Protein AF-A0A971S4V7-F1 (afdb_monomer)

Radius of gyration: 11.31 Å; Cα contacts (8 Å, |Δi|>4): 72; chains: 1; bounding box: 26×20×36 Å

Sol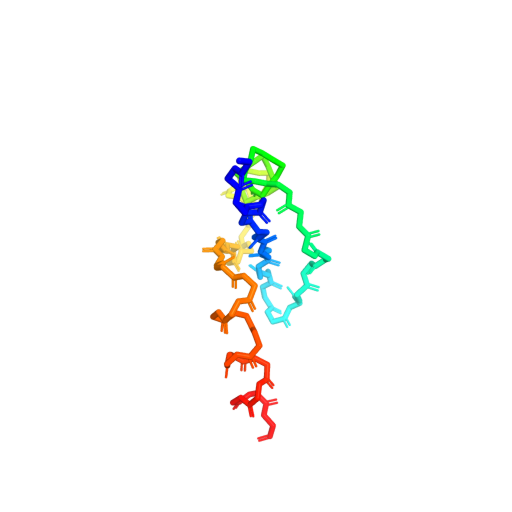vent-accessible surface area (backbone atoms only — not comparable to full-atom values): 3164 Å² total; per-residue (Å²): 132,80,79,82,69,38,17,20,34,36,41,79,90,45,72,49,75,71,33,48,59,70,57,29,52,55,52,33,60,66,28,68,82,40,101,51,63,46,46,75,39,42,46,72,54,44,55,57,49,61,65,67,78,110

Foldseek 3Di:
DDDQWWKWKAKPNDIDDTDHPVVLVVVQVVCVPPPIDIDMDTPVVVVVVVVVVD

pLDDT: mean 80.88, std 10.99, range [42.25, 90.38]

Mean predicted aligned error: 6.06 Å

Sequence (54 aa):
MGESEKFVVVVDDEFSEPMDKEDAIKKVKSYDNKEANAFMVSEKDAESLKSNIK

Structure (mmCIF, N/CA/C/O backbone):
data_AF-A0A971S4V7-F1
#
_entry.id   AF-A0A971S4V7-F1
#
loop_
_atom_site.group_PDB
_atom_site.id
_atom_site.type_symbol
_atom_site.label_atom_id
_atom_site.label_alt_id
_atom_site.label_comp_id
_atom_site.label_asym_id
_atom_site.label_entity_id
_atom_site.label_seq_id
_atom_site.pdbx_PDB_ins_code
_atom_site.Cartn_x
_atom_site.Cartn_y
_atom_site.Cartn_z
_atom_site.occupa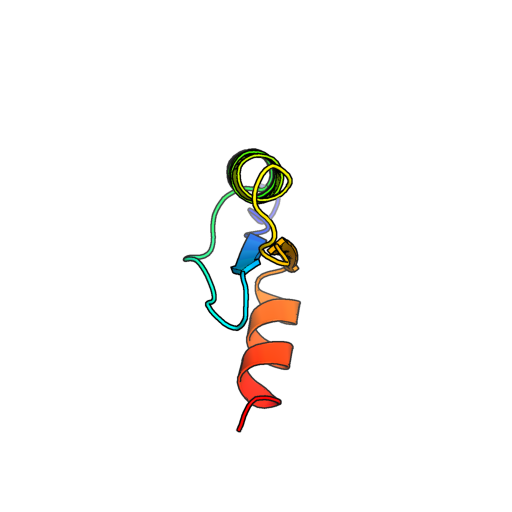ncy
_atom_site.B_iso_or_equiv
_atom_site.auth_seq_id
_atom_site.auth_comp_id
_atom_site.auth_asym_id
_atom_site.auth_atom_id
_atom_site.pdbx_PDB_model_num
ATOM 1 N N . MET A 1 1 ? -1.424 14.441 18.833 1.00 42.25 1 MET A N 1
ATOM 2 C CA . MET A 1 1 ? -0.938 13.302 18.032 1.00 42.25 1 MET A CA 1
ATOM 3 C C . MET A 1 1 ? -1.860 13.219 16.837 1.00 42.25 1 MET A C 1
ATOM 5 O O . MET A 1 1 ? -3.039 12.980 17.046 1.00 42.25 1 MET A O 1
ATOM 9 N N . GLY A 1 2 ? -1.373 13.610 15.657 1.00 51.28 2 GLY A N 1
ATOM 10 C CA . GLY A 1 2 ? -2.178 13.578 14.436 1.00 51.28 2 GLY A CA 1
ATOM 11 C C . GLY A 1 2 ? -2.531 12.135 14.108 1.00 51.28 2 GLY A C 1
ATOM 12 O O . GLY A 1 2 ? -1.684 11.257 14.261 1.00 51.28 2 GLY A O 1
ATOM 13 N N . GLU A 1 3 ? -3.784 11.896 13.746 1.00 58.12 3 GLU A N 1
ATOM 14 C CA . GLU A 1 3 ? -4.231 10.601 13.248 1.00 58.12 3 GLU A CA 1
ATOM 15 C C . GLU A 1 3 ? -3.335 10.214 12.068 1.00 58.12 3 GLU A C 1
ATOM 17 O O . GLU A 1 3 ? -3.151 10.995 11.135 1.00 58.12 3 GLU A O 1
ATOM 22 N N . SER A 1 4 ? -2.695 9.049 12.151 1.00 68.38 4 SER A N 1
ATOM 23 C CA . SER A 1 4 ? -1.889 8.506 11.062 1.00 68.38 4 SER A CA 1
ATOM 24 C C . SER A 1 4 ? -2.841 8.114 9.937 1.00 68.38 4 SER A C 1
ATOM 26 O O . SER A 1 4 ? -3.361 7.000 9.924 1.00 68.38 4 SER A O 1
ATOM 28 N N . GLU A 1 5 ? -3.143 9.060 9.047 1.00 77.50 5 GLU A N 1
ATOM 29 C CA . GLU A 1 5 ? -3.959 8.812 7.862 1.00 77.50 5 GLU A CA 1
ATOM 30 C C . GLU A 1 5 ? -3.283 7.728 7.022 1.00 77.50 5 GLU A C 1
ATOM 32 O O . GLU A 1 5 ? -2.181 7.921 6.502 1.00 77.50 5 GLU A O 1
ATOM 37 N N . LYS A 1 6 ? -3.937 6.570 6.922 1.00 86.94 6 LYS A N 1
ATOM 38 C CA . LYS A 1 6 ? -3.470 5.474 6.083 1.00 86.94 6 LYS A CA 1
ATOM 39 C C . LYS A 1 6 ? -4.041 5.600 4.681 1.00 86.94 6 LYS A C 1
ATOM 41 O O . LYS A 1 6 ? -5.170 6.049 4.465 1.00 86.94 6 LYS A O 1
ATOM 46 N N . PHE A 1 7 ? -3.248 5.147 3.726 1.00 90.31 7 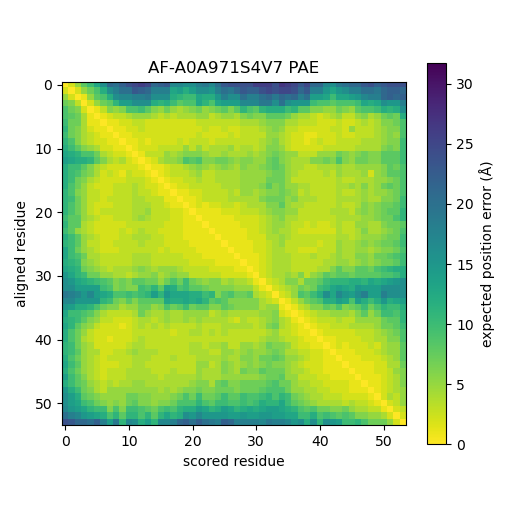PHE A N 1
ATOM 47 C CA . PHE A 1 7 ? -3.538 5.198 2.309 1.00 90.31 7 PHE A CA 1
ATOM 48 C C . PHE A 1 7 ? -3.453 3.807 1.708 1.00 90.31 7 PHE A C 1
ATOM 50 O O . PHE A 1 7 ? -2.615 2.990 2.081 1.00 90.31 7 PHE A O 1
ATOM 57 N N . VAL A 1 8 ? -4.326 3.549 0.750 1.00 90.31 8 VAL A N 1
ATOM 58 C CA . VAL A 1 8 ? -4.399 2.296 0.015 1.00 90.31 8 VAL A CA 1
ATOM 59 C C . VAL A 1 8 ? -4.086 2.593 -1.441 1.00 90.31 8 VAL A C 1
ATOM 61 O O . VAL A 1 8 ? -4.558 3.573 -2.014 1.00 90.31 8 VAL A O 1
ATOM 64 N N . VAL A 1 9 ? -3.266 1.739 -2.038 1.00 90.38 9 VAL A N 1
ATOM 65 C CA . VAL A 1 9 ? -2.978 1.784 -3.470 1.00 90.38 9 VAL A CA 1
ATOM 66 C C . VAL A 1 9 ? -3.840 0.748 -4.163 1.00 90.38 9 VAL A C 1
ATOM 68 O O . VAL A 1 9 ? -3.808 -0.419 -3.778 1.00 90.38 9 VAL A O 1
ATOM 71 N N . VAL A 1 10 ? -4.598 1.185 -5.160 1.00 87.56 10 VAL A N 1
ATOM 72 C CA . VAL A 1 10 ? -5.424 0.330 -6.012 1.00 87.56 10 VAL A CA 1
ATOM 73 C C . VAL A 1 10 ? -4.707 0.159 -7.339 1.00 87.56 10 VAL A C 1
ATOM 75 O O . VAL A 1 10 ? -4.277 1.159 -7.910 1.00 87.56 10 VAL A O 1
ATOM 78 N N . VAL A 1 11 ? -4.549 -1.079 -7.801 1.00 88.19 11 VAL A N 1
ATOM 79 C CA . VAL A 1 11 ? -3.909 -1.420 -9.080 1.00 88.19 11 VAL A CA 1
ATOM 80 C C . VAL A 1 11 ? -4.792 -2.425 -9.803 1.00 88.19 11 VAL A C 1
ATOM 82 O O . VAL A 1 11 ? -4.942 -3.525 -9.288 1.00 88.19 11 VAL A O 1
ATOM 85 N N . ASP A 1 12 ? -5.364 -2.063 -10.957 1.00 81.38 12 ASP A N 1
ATOM 86 C CA . ASP A 1 12 ? -6.186 -2.972 -11.787 1.00 81.38 12 ASP A CA 1
ATOM 87 C C . ASP A 1 12 ? -7.175 -3.832 -10.959 1.00 81.38 12 ASP A C 1
ATOM 89 O O . ASP A 1 12 ? -7.216 -5.052 -11.095 1.00 81.38 12 ASP A O 1
ATOM 93 N N . ASP A 1 13 ? -7.932 -3.189 -10.058 1.00 76.94 13 ASP A N 1
ATOM 94 C CA . ASP A 1 13 ? -8.885 -3.785 -9.094 1.00 76.94 13 ASP A CA 1
ATOM 95 C C . ASP A 1 13 ? -8.304 -4.482 -7.840 1.00 76.94 13 ASP A C 1
ATOM 97 O O . ASP A 1 13 ? -9.053 -4.826 -6.921 1.00 76.94 13 ASP A O 1
ATOM 101 N N . GLU A 1 14 ? -6.983 -4.610 -7.697 1.00 82.81 14 GLU A N 1
ATOM 102 C CA . GLU A 1 14 ? -6.362 -5.074 -6.451 1.00 82.81 14 GLU A CA 1
ATOM 103 C C . GLU A 1 14 ? -6.086 -3.929 -5.472 1.00 82.81 14 GLU A C 1
ATOM 105 O O . GLU A 1 14 ? -5.403 -2.951 -5.780 1.00 82.81 14 GLU A O 1
ATOM 110 N N . PHE A 1 15 ? -6.560 -4.089 -4.234 1.00 86.31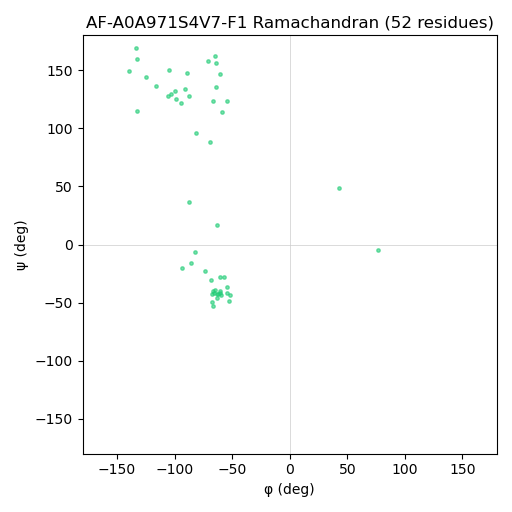 15 PHE A N 1
ATOM 111 C CA . PHE A 1 15 ? -6.299 -3.159 -3.138 1.00 86.31 15 PHE A CA 1
ATOM 112 C C . PHE A 1 15 ? -5.100 -3.626 -2.319 1.00 86.31 15 PHE A C 1
ATOM 114 O O . PHE A 1 15 ? -5.120 -4.695 -1.711 1.00 86.31 15 PHE A O 1
ATOM 121 N N . SER A 1 16 ? -4.088 -2.774 -2.232 1.00 85.56 16 SER A N 1
ATOM 122 C CA . SER A 1 16 ? -2.966 -2.943 -1.316 1.00 85.56 16 SER A CA 1
ATOM 123 C C . SER A 1 16 ? -3.404 -2.857 0.152 1.00 85.56 16 SER A C 1
ATOM 125 O O . SER A 1 16 ? -4.444 -2.293 0.491 1.00 85.56 16 SER A O 1
ATOM 127 N N . GLU A 1 17 ? -2.556 -3.348 1.053 1.00 86.19 17 GLU A N 1
ATOM 128 C CA . GLU A 1 17 ? -2.686 -3.056 2.480 1.00 86.19 17 GLU A CA 1
ATOM 129 C C . GLU A 1 17 ? -2.566 -1.544 2.752 1.00 86.19 17 GLU A C 1
ATOM 131 O O . GLU A 1 17 ? -1.832 -0.856 2.028 1.00 86.19 17 GLU A O 1
ATOM 136 N N . PRO A 1 18 ? -3.280 -1.025 3.769 1.00 88.00 18 PRO A N 1
ATOM 137 C CA . PRO A 1 18 ? -3.204 0.373 4.163 1.00 88.00 18 PRO A CA 1
ATOM 138 C C . PRO A 1 18 ? -1.814 0.695 4.726 1.00 88.00 18 PRO A C 1
ATOM 140 O O . PRO A 1 18 ? -1.347 0.071 5.678 1.00 88.00 18 PRO A O 1
ATOM 143 N N . MET A 1 19 ? -1.166 1.686 4.125 1.00 90.00 19 MET A N 1
ATOM 144 C CA . MET A 1 19 ? 0.213 2.099 4.383 1.00 90.00 19 MET A CA 1
ATOM 145 C C . MET A 1 19 ? 0.317 3.617 4.531 1.00 90.00 19 MET A C 1
ATOM 147 O O . MET A 1 19 ? -0.626 4.351 4.235 1.00 90.00 19 MET A O 1
ATOM 151 N N . ASP A 1 20 ? 1.467 4.103 4.986 1.00 90.38 20 ASP A N 1
ATOM 152 C CA . ASP A 1 20 ? 1.721 5.536 5.073 1.00 90.38 20 ASP A CA 1
ATOM 153 C C . ASP A 1 20 ? 1.733 6.199 3.693 1.00 90.38 20 ASP A C 1
ATOM 155 O O . ASP A 1 20 ? 2.021 5.586 2.661 1.00 90.38 20 ASP A O 1
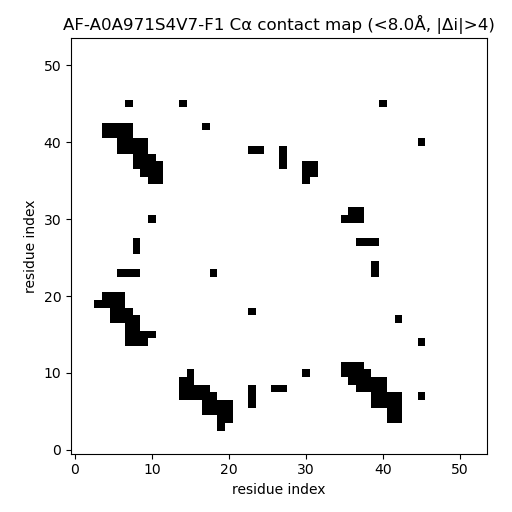ATOM 159 N N . LYS A 1 21 ? 1.459 7.505 3.684 1.00 85.56 21 LYS A N 1
ATOM 160 C CA . LYS A 1 21 ? 1.403 8.319 2.465 1.00 85.56 21 LYS A CA 1
ATOM 161 C C . LYS A 1 21 ? 2.649 8.167 1.592 1.00 85.56 21 LYS A C 1
ATOM 163 O O . LYS A 1 21 ? 2.542 8.068 0.372 1.00 85.56 21 LYS A O 1
ATOM 168 N N . GLU A 1 22 ? 3.829 8.170 2.205 1.00 88.88 22 GLU A N 1
ATOM 169 C CA . GLU A 1 22 ? 5.098 8.065 1.481 1.00 88.88 22 GLU A CA 1
ATOM 170 C C . GLU A 1 22 ? 5.267 6.707 0.791 1.00 88.88 22 GLU A C 1
ATOM 172 O O . GLU A 1 22 ? 5.701 6.657 -0.364 1.00 88.88 22 GLU A O 1
ATOM 177 N N . ASP A 1 23 ? 4.886 5.620 1.463 1.00 89.50 23 ASP A N 1
ATOM 178 C CA . ASP A 1 23 ? 4.913 4.273 0.894 1.00 89.50 23 ASP A CA 1
ATOM 179 C C . ASP A 1 23 ? 3.890 4.123 -0.234 1.00 89.50 23 ASP A C 1
ATOM 181 O O . ASP A 1 23 ? 4.231 3.628 -1.313 1.00 89.50 23 ASP A O 1
ATOM 185 N N . ALA A 1 24 ? 2.678 4.655 -0.051 1.00 88.38 24 ALA A N 1
ATOM 186 C CA . ALA A 1 24 ? 1.646 4.645 -1.084 1.00 88.38 24 ALA A CA 1
ATOM 187 C C . ALA A 1 24 ? 2.105 5.373 -2.361 1.00 88.38 24 ALA A C 1
ATOM 189 O O 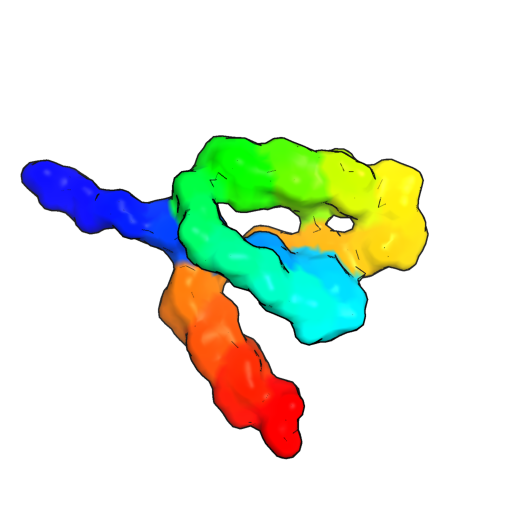. ALA A 1 24 ? 1.946 4.853 -3.468 1.00 88.38 24 ALA A O 1
ATOM 190 N N . ILE A 1 25 ? 2.754 6.536 -2.221 1.00 88.31 25 ILE A N 1
ATOM 191 C CA . ILE A 1 25 ? 3.299 7.300 -3.354 1.00 88.31 25 ILE A CA 1
ATOM 192 C C . ILE A 1 25 ? 4.389 6.507 -4.083 1.00 88.31 25 ILE A C 1
ATOM 194 O O . ILE A 1 25 ? 4.384 6.451 -5.315 1.00 88.31 25 ILE A O 1
ATOM 198 N N . LYS A 1 26 ? 5.336 5.899 -3.355 1.00 89.69 26 LYS A N 1
ATOM 199 C CA . LYS A 1 26 ? 6.402 5.082 -3.967 1.00 89.69 26 LYS A CA 1
ATOM 200 C C . LYS A 1 26 ? 5.825 3.897 -4.728 1.00 89.69 26 LYS A C 1
ATOM 202 O O . LYS A 1 26 ? 6.298 3.575 -5.820 1.00 89.69 26 LYS A O 1
ATOM 207 N N . LYS A 1 27 ? 4.797 3.269 -4.160 1.00 87.38 27 LYS A N 1
ATOM 208 C CA . LYS A 1 27 ? 4.133 2.118 -4.752 1.00 87.38 27 LYS A CA 1
ATOM 209 C C . LYS A 1 27 ? 3.411 2.516 -6.038 1.00 87.38 27 LYS A C 1
ATOM 211 O O . LYS A 1 27 ? 3.767 1.969 -7.074 1.00 87.38 27 LYS A O 1
ATOM 216 N N . VAL A 1 28 ? 2.546 3.537 -6.027 1.00 86.88 28 VAL A N 1
ATOM 217 C CA . VAL A 1 28 ? 1.896 4.067 -7.251 1.00 86.88 28 VAL A CA 1
ATOM 218 C C . VAL A 1 28 ? 2.917 4.422 -8.330 1.00 86.88 28 VAL A C 1
ATOM 220 O O . VAL A 1 28 ? 2.801 3.956 -9.458 1.00 86.88 28 VAL A O 1
ATOM 223 N N . LYS A 1 29 ? 3.980 5.160 -7.985 1.00 86.12 29 LYS A N 1
ATOM 224 C CA . LYS A 1 29 ? 5.044 5.517 -8.941 1.00 86.12 29 LYS A CA 1
ATOM 225 C C . LYS A 1 29 ? 5.771 4.312 -9.539 1.00 86.12 29 LYS A C 1
ATOM 227 O O . LYS A 1 29 ? 6.282 4.401 -10.650 1.00 86.12 29 LYS A O 1
ATOM 232 N N . SER A 1 30 ? 5.839 3.197 -8.815 1.00 85.56 30 SER A N 1
ATOM 233 C CA . SER A 1 30 ? 6.439 1.959 -9.328 1.00 85.56 30 SER A CA 1
ATOM 234 C C . SER A 1 30 ? 5.547 1.267 -10.363 1.00 85.56 30 SER A C 1
ATOM 236 O O . SER A 1 30 ? 6.049 0.490 -11.176 1.00 85.56 30 SER A O 1
ATOM 238 N N . TYR A 1 31 ? 4.242 1.546 -10.341 1.00 80.75 31 TYR A N 1
ATOM 239 C CA . TYR A 1 31 ? 3.277 1.054 -11.321 1.00 80.75 31 TYR A CA 1
ATOM 240 C C . TYR A 1 31 ? 3.039 2.034 -12.470 1.00 80.75 31 TYR A C 1
ATOM 242 O O . TYR A 1 31 ? 2.662 1.576 -13.531 1.00 80.75 31 TYR A O 1
ATOM 250 N N . ASP A 1 32 ? 3.347 3.324 -12.313 1.00 73.56 32 ASP A N 1
ATOM 251 C CA . ASP A 1 32 ? 3.268 4.340 -13.382 1.00 73.56 32 ASP A CA 1
ATOM 252 C C . ASP A 1 32 ? 4.118 3.978 -14.622 1.00 73.56 32 ASP A C 1
ATOM 254 O O . ASP A 1 32 ? 3.795 4.327 -15.751 1.00 73.56 32 ASP A O 1
ATOM 258 N N . ASN A 1 33 ? 5.198 3.209 -14.425 1.00 70.19 33 ASN A N 1
ATOM 259 C CA . ASN A 1 33 ? 6.025 2.664 -15.511 1.00 70.19 33 ASN A CA 1
ATOM 260 C C . ASN A 1 33 ? 5.475 1.372 -16.144 1.00 70.19 33 ASN A C 1
ATOM 262 O O . ASN A 1 33 ? 6.059 0.851 -17.093 1.00 70.19 33 ASN A O 1
ATOM 266 N N . LYS A 1 34 ? 4.406 0.806 -15.590 1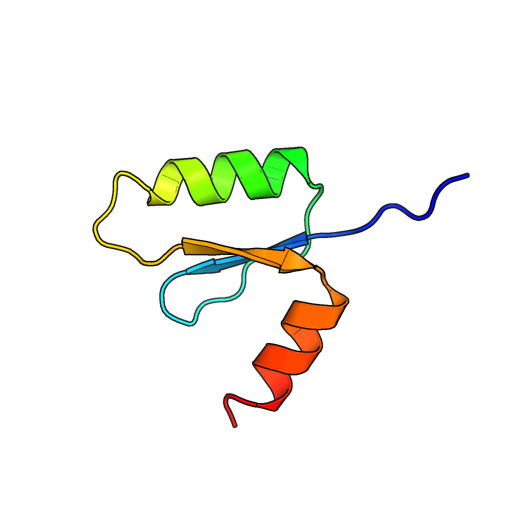.00 66.62 34 LYS A N 1
ATOM 267 C CA . LYS A 1 34 ? 3.717 -0.372 -16.116 1.00 66.62 34 LYS A CA 1
ATOM 268 C C . LYS A 1 34 ? 2.419 0.117 -16.758 1.00 66.62 34 LYS A C 1
ATOM 270 O O . LYS A 1 34 ? 1.839 1.086 -16.295 1.00 66.62 34 LYS A O 1
ATOM 275 N N . GLU A 1 35 ? 1.913 -0.569 -17.779 1.00 72.44 35 GLU A N 1
ATOM 276 C CA . GLU A 1 35 ? 0.574 -0.312 -18.361 1.00 72.44 35 GLU A CA 1
ATOM 277 C C . GLU A 1 35 ? -0.596 -0.564 -17.373 1.00 72.44 35 GLU A C 1
ATOM 279 O O . GLU A 1 35 ? -1.745 -0.698 -17.779 1.00 72.44 35 GLU A O 1
ATOM 284 N N . ALA A 1 36 ? -0.306 -0.641 -16.072 1.00 75.38 36 ALA A N 1
ATOM 285 C CA . ALA A 1 36 ? -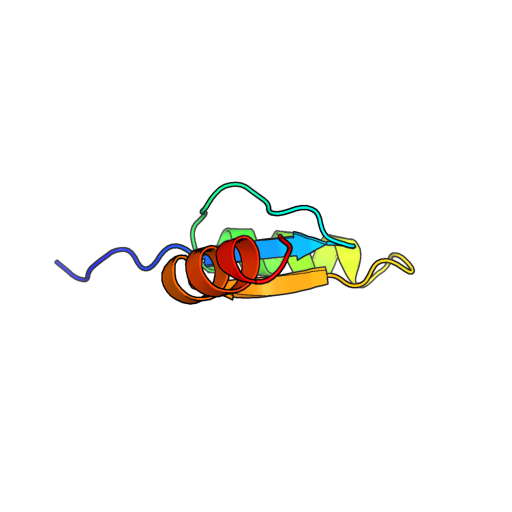1.246 -0.902 -15.000 1.00 75.38 36 ALA A CA 1
ATOM 286 C C . ALA A 1 36 ? -1.812 0.416 -14.457 1.00 75.38 36 ALA A C 1
ATOM 288 O O . ALA A 1 36 ? -1.065 1.353 -14.162 1.00 75.38 36 ALA A O 1
ATOM 289 N N . ASN A 1 37 ? -3.129 0.485 -14.269 1.00 79.94 37 ASN A N 1
ATOM 290 C CA . ASN A 1 37 ? -3.770 1.667 -13.697 1.00 79.94 37 ASN A CA 1
ATOM 291 C C . ASN A 1 37 ? -3.655 1.625 -12.174 1.00 79.94 37 ASN A C 1
ATOM 293 O O . ASN A 1 37 ? -4.468 0.994 -11.498 1.00 79.94 37 ASN A O 1
ATOM 297 N N . ALA A 1 38 ? -2.639 2.309 -11.643 1.00 84.94 38 ALA A N 1
ATOM 298 C CA . ALA A 1 38 ? -2.414 2.436 -10.210 1.00 84.94 38 ALA A CA 1
ATOM 299 C C . ALA A 1 38 ? -2.782 3.827 -9.683 1.00 84.94 38 ALA A C 1
ATOM 301 O O . ALA A 1 38 ? -2.279 4.840 -10.167 1.00 84.94 38 ALA A O 1
ATOM 302 N N . PHE A 1 39 ? -3.603 3.888 -8.637 1.00 86.31 39 PHE A N 1
ATOM 303 C CA . PHE A 1 39 ? -3.983 5.139 -7.981 1.00 86.31 39 PHE A CA 1
ATOM 304 C C . PHE A 1 39 ? -4.015 4.989 -6.461 1.00 86.31 39 PHE A C 1
ATOM 306 O O . PHE A 1 39 ? -4.259 3.918 -5.909 1.00 86.31 39 PHE A O 1
ATOM 313 N N . MET A 1 40 ? -3.716 6.088 -5.771 1.00 88.81 40 MET A N 1
ATOM 314 C CA . MET A 1 40 ? -3.683 6.165 -4.313 1.00 88.81 40 MET A CA 1
ATOM 315 C C . MET A 1 40 ? -4.981 6.785 -3.807 1.00 88.81 40 MET A C 1
ATOM 317 O O . MET A 1 40 ? -5.387 7.849 -4.270 1.00 88.81 40 MET A O 1
ATOM 321 N N . VAL A 1 41 ? -5.586 6.145 -2.814 1.00 89.25 41 VAL A N 1
ATOM 322 C CA . VAL A 1 41 ? -6.807 6.599 -2.141 1.00 89.25 41 VAL A CA 1
ATOM 323 C C . VAL A 1 41 ? -6.631 6.516 -0.625 1.00 89.25 41 VAL A C 1
ATOM 325 O O . VAL A 1 41 ? -5.740 5.822 -0.131 1.00 89.25 41 VAL A O 1
ATOM 328 N N . SER A 1 42 ? -7.446 7.246 0.134 1.00 89.50 42 SER A N 1
ATOM 329 C CA . SER A 1 42 ? -7.456 7.124 1.597 1.00 89.50 42 SER A CA 1
ATOM 330 C C . SER A 1 42 ? -8.082 5.789 2.024 1.00 89.50 42 SER A C 1
ATOM 332 O O . SER A 1 42 ? -8.852 5.201 1.266 1.00 89.50 42 SER A O 1
ATOM 334 N N . GLU A 1 43 ? -7.790 5.297 3.231 1.00 86.00 43 GLU A N 1
ATOM 335 C CA . GLU A 1 43 ? -8.417 4.069 3.758 1.00 86.00 43 GLU A CA 1
ATOM 336 C C . GLU A 1 43 ? -9.959 4.139 3.725 1.00 86.00 43 GLU A C 1
ATOM 338 O O . GLU A 1 43 ? -10.611 3.200 3.272 1.00 86.00 43 GLU A O 1
ATOM 343 N N . LYS A 1 44 ? -10.540 5.291 4.088 1.00 85.81 44 LYS A N 1
ATOM 344 C CA . LYS A 1 44 ? -11.995 5.532 4.032 1.00 85.81 44 LYS A CA 1
ATOM 345 C C . LYS A 1 44 ? -12.563 5.470 2.613 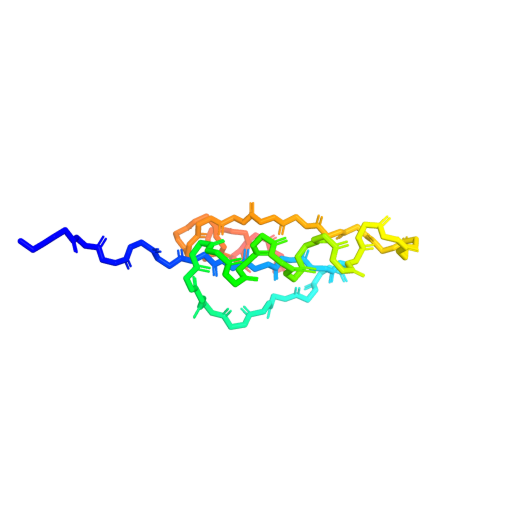1.00 85.81 44 LYS A C 1
ATOM 347 O O . LYS A 1 44 ? -13.637 4.903 2.394 1.00 85.81 44 LYS A O 1
ATOM 352 N N . ASP A 1 45 ? -11.863 6.067 1.650 1.00 86.44 45 ASP A N 1
ATOM 353 C CA . ASP A 1 45 ? -12.260 6.001 0.241 1.00 86.44 45 ASP A CA 1
ATOM 354 C C . ASP A 1 45 ? -12.127 4.571 -0.291 1.00 86.44 45 ASP A C 1
ATOM 356 O O . ASP A 1 45 ? -13.007 4.092 -1.003 1.00 86.44 45 ASP A O 1
ATOM 360 N N . ALA A 1 46 ? -11.070 3.855 0.100 1.00 85.56 46 ALA A N 1
ATOM 361 C CA . ALA A 1 46 ? -10.845 2.467 -0.286 1.00 85.56 46 ALA A CA 1
ATOM 362 C C . ALA A 1 46 ? -11.952 1.537 0.221 1.00 85.56 46 ALA A C 1
ATOM 364 O O . ALA A 1 46 ? -12.411 0.681 -0.531 1.00 85.56 46 ALA A O 1
ATOM 365 N N . GLU A 1 47 ? -12.410 1.704 1.465 1.00 84.69 47 GLU A N 1
ATOM 366 C CA . GLU A 1 47 ? -13.565 0.965 1.992 1.00 84.69 47 GLU A CA 1
ATOM 367 C C . GLU A 1 47 ? -14.840 1.254 1.190 1.00 84.69 47 GLU A C 1
ATOM 369 O O . GLU A 1 47 ? -15.586 0.333 0.849 1.00 84.69 47 GLU A O 1
ATOM 374 N N . SER A 1 48 ? -15.059 2.520 0.827 1.00 85.44 48 SER A N 1
ATOM 375 C CA . SER A 1 48 ? -16.206 2.936 0.011 1.00 85.44 48 SER A CA 1
ATOM 376 C C . SER A 1 48 ? -16.152 2.344 -1.403 1.00 85.44 48 SER A C 1
ATOM 378 O O . SER A 1 48 ? -17.173 1.904 -1.931 1.00 85.44 48 SER A O 1
ATOM 380 N N . LEU A 1 49 ? -14.959 2.278 -2.000 1.00 82.25 49 LEU A N 1
ATOM 381 C CA . LEU A 1 49 ? -14.719 1.647 -3.297 1.00 82.25 49 LEU A CA 1
ATOM 382 C C . LEU A 1 49 ? -14.915 0.130 -3.224 1.00 82.25 49 LEU A C 1
ATOM 384 O O . LEU A 1 49 ? -15.690 -0.404 -4.009 1.00 82.25 49 LEU A O 1
ATOM 388 N N . LYS A 1 50 ? -14.316 -0.559 -2.241 1.00 76.94 50 LYS A N 1
ATOM 389 C CA . LYS A 1 50 ? -14.512 -2.006 -2.020 1.00 76.94 50 LYS A CA 1
ATOM 390 C C . LYS A 1 50 ? -15.984 -2.384 -1.874 1.00 76.94 50 LYS A C 1
ATOM 392 O O . LYS A 1 50 ? -16.386 -3.446 -2.333 1.00 76.94 50 LYS A O 1
ATOM 397 N N . SER A 1 51 ? -16.782 -1.528 -1.239 1.00 78.25 51 SER A N 1
ATOM 398 C CA . SER A 1 51 ? -18.221 -1.752 -1.074 1.00 78.25 51 SER A CA 1
ATOM 399 C C . SER A 1 51 ? -18.997 -1.671 -2.399 1.00 78.25 51 SER A C 1
ATOM 401 O O . SER A 1 51 ? -19.998 -2.365 -2.563 1.00 78.25 51 SER A O 1
ATOM 403 N N . ASN A 1 52 ? -18.525 -0.859 -3.353 1.00 67.44 52 ASN A N 1
ATOM 404 C CA . ASN A 1 52 ? -19.150 -0.673 -4.666 1.00 67.44 52 ASN A CA 1
ATOM 405 C C . ASN A 1 52 ? -18.732 -1.712 -5.722 1.00 67.44 52 ASN A C 1
ATOM 407 O O . ASN A 1 52 ? -19.421 -1.836 -6.729 1.00 67.44 52 ASN A O 1
ATOM 411 N N . ILE A 1 53 ? -17.646 -2.465 -5.518 1.00 66.25 53 ILE A N 1
ATOM 412 C CA . ILE A 1 53 ? -17.157 -3.492 -6.465 1.00 66.25 53 ILE A CA 1
ATOM 413 C C . ILE A 1 53 ? -17.844 -4.853 -6.186 1.00 66.25 53 ILE A C 1
ATOM 415 O O . ILE A 1 53 ? -17.219 -5.908 -6.240 1.00 66.25 53 ILE A O 1
ATOM 419 N N . LYS A 1 54 ? -19.132 -4.849 -5.814 1.00 49.59 54 LYS A N 1
ATOM 420 C CA . LYS A 1 54 ? -19.875 -6.046 -5.383 1.00 49.59 54 LYS A CA 1
ATOM 421 C C . LYS A 1 54 ? -20.951 -6.478 -6.371 1.00 49.59 54 LYS A C 1
ATOM 423 O O . LYS A 1 54 ? -21.634 -5.588 -6.920 1.00 49.59 54 LYS A O 1
#

Secondary structure (DSSP, 8-state):
------EEEEETTEEPPPB-HHHHHHHHHHHHTTTS-EEEEEHHHHHHHHHH--

Nearest PDB structures (foldseek):
  5ji4-assembly1_A  TM=5.190E-01  e=5.049E+00  synthetic construct